Protein AF-F2L0F5-F1 (afdb_monomer_lite)

pLDDT: mean 78.63, std 13.1, range [31.91, 89.88]

Secondary structure (DSSP, 8-state):
---------SHHHHHHHHHHHHHHHHSSPPTT-EEEEEEEETTEEEEEEEEEE--SSTTPPPEEEEEEEEE-TTS-EEEEEE--

Radius of gyration: 13.54 Å; chains: 1; bounding box: 38×18×39 Å

Structure (mmCIF, N/CA/C/O backbone):
data_AF-F2L0F5-F1
#
_entry.id   AF-F2L0F5-F1
#
loop_
_atom_site.group_PDB
_atom_site.id
_atom_site.type_symbol
_atom_site.label_atom_id
_atom_site.label_alt_id
_atom_site.label_comp_id
_atom_site.label_asym_id
_atom_site.label_entity_id
_atom_site.label_seq_id
_atom_site.pdbx_PDB_ins_code
_atom_site.Cartn_x
_ato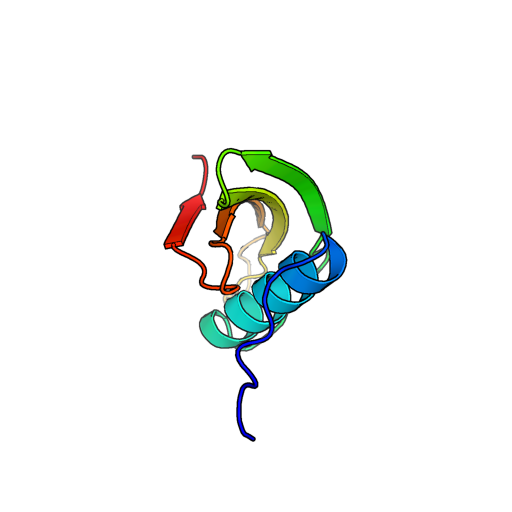m_site.Cartn_y
_atom_site.Cartn_z
_atom_site.occupancy
_atom_site.B_iso_or_equiv
_atom_site.auth_seq_id
_atom_site.auth_comp_id
_atom_site.auth_asym_id
_atom_site.auth_atom_id
_atom_site.pdbx_PDB_model_num
ATOM 1 N N . MET A 1 1 ? -20.793 2.392 -11.112 1.00 40.12 1 MET A N 1
ATOM 2 C CA . MET A 1 1 ? -20.267 1.536 -10.030 1.00 40.12 1 MET A CA 1
ATOM 3 C C . MET A 1 1 ? -20.196 2.414 -8.790 1.00 40.12 1 MET A C 1
ATOM 5 O O . MET A 1 1 ? -19.403 3.344 -8.765 1.00 40.12 1 MET A O 1
ATOM 9 N N . GLN A 1 2 ? -21.142 2.254 -7.867 1.00 31.91 2 GLN A N 1
ATOM 10 C CA . GLN A 1 2 ? -21.273 3.109 -6.686 1.00 31.91 2 GLN A CA 1
ATOM 11 C C . GLN A 1 2 ? -20.243 2.619 -5.661 1.00 31.91 2 GLN A C 1
ATOM 13 O O . GLN A 1 2 ? -20.306 1.467 -5.240 1.00 31.91 2 GLN A O 1
ATOM 18 N N . LEU A 1 3 ? -19.243 3.443 -5.338 1.00 45.19 3 LEU A N 1
ATOM 19 C CA . LEU A 1 3 ? -18.340 3.182 -4.218 1.00 45.19 3 LEU A CA 1
ATOM 20 C C . LEU A 1 3 ? -19.192 3.272 -2.954 1.00 45.19 3 LEU A C 1
ATOM 22 O O . LEU A 1 3 ? -19.514 4.365 -2.501 1.00 45.19 3 LEU A O 1
ATOM 26 N N . VAL A 1 4 ? -19.623 2.123 -2.440 1.00 48.88 4 VAL A N 1
ATOM 27 C CA . VAL A 1 4 ? -20.169 2.042 -1.089 1.00 48.88 4 VAL A CA 1
ATOM 28 C C . VAL A 1 4 ? -19.027 2.485 -0.179 1.00 48.88 4 VAL A C 1
ATOM 30 O O . VAL A 1 4 ? -17.986 1.827 -0.150 1.00 48.88 4 VAL A O 1
ATOM 33 N N . GLU A 1 5 ? -19.176 3.638 0.476 1.00 48.62 5 GLU A N 1
ATOM 34 C CA . GLU A 1 5 ? -18.276 4.109 1.534 1.00 48.62 5 GLU A CA 1
ATOM 35 C C . GLU A 1 5 ? -18.420 3.158 2.734 1.00 48.62 5 GLU A C 1
ATOM 37 O O . GLU A 1 5 ? -19.066 3.468 3.728 1.00 48.62 5 GLU A O 1
ATOM 42 N N . GLY A 1 6 ? -17.901 1.937 2.597 1.00 55.91 6 GLY A N 1
ATOM 43 C CA . GLY A 1 6 ? -17.702 1.028 3.713 1.00 55.91 6 GLY A CA 1
ATOM 44 C C . GLY A 1 6 ? -16.530 1.533 4.543 1.00 55.91 6 GLY A C 1
ATOM 45 O O . GLY A 1 6 ? -15.503 1.926 3.988 1.00 55.91 6 GLY A O 1
ATOM 46 N N . GLU A 1 7 ? -16.691 1.545 5.861 1.00 62.66 7 GLU A N 1
ATOM 47 C CA . GLU A 1 7 ? -15.604 1.863 6.784 1.00 62.66 7 GLU A CA 1
ATOM 48 C C . GLU A 1 7 ? -14.433 0.883 6.602 1.00 62.66 7 GLU A C 1
ATOM 50 O O . GLU A 1 7 ? -14.621 -0.302 6.310 1.00 62.66 7 GLU A O 1
ATOM 55 N N . CYS A 1 8 ? -13.205 1.365 6.795 1.00 69.94 8 CYS A N 1
ATOM 56 C CA . CYS A 1 8 ? -12.004 0.529 6.753 1.00 69.94 8 CYS A CA 1
ATOM 57 C C . CYS A 1 8 ? -11.845 -0.209 8.086 1.00 69.94 8 CYS A C 1
ATOM 59 O O . CYS A 1 8 ? -11.120 0.230 8.987 1.00 69.94 8 CYS A O 1
ATOM 61 N N . VAL A 1 9 ? -12.565 -1.327 8.211 1.00 71.00 9 VAL A N 1
ATOM 62 C CA . VAL A 1 9 ? -12.628 -2.124 9.445 1.00 71.00 9 VAL A CA 1
ATOM 63 C C . VAL A 1 9 ? -11.354 -2.951 9.659 1.00 71.00 9 VAL A C 1
ATOM 65 O O . VAL A 1 9 ? -10.919 -3.113 10.798 1.00 71.00 9 VAL A O 1
ATOM 68 N N . ASP A 1 10 ? -10.722 -3.431 8.581 1.00 80.31 10 ASP A N 1
ATOM 69 C CA . ASP A 1 10 ? -9.563 -4.326 8.628 1.00 80.31 10 ASP A CA 1
ATOM 70 C C . ASP A 1 10 ? -8.425 -3.939 7.658 1.00 80.31 10 ASP A C 1
ATOM 72 O O . ASP A 1 10 ? -8.562 -3.110 6.755 1.00 80.31 10 ASP A O 1
ATOM 76 N N . VAL A 1 11 ? -7.258 -4.568 7.847 1.00 82.44 11 VAL A N 1
ATOM 77 C CA . VAL A 1 11 ? -6.062 -4.345 7.011 1.00 82.44 11 VAL A CA 1
ATOM 78 C C . VAL A 1 11 ? -6.317 -4.740 5.551 1.00 82.44 11 VAL A C 1
ATOM 80 O O . VAL A 1 11 ? -5.736 -4.148 4.639 1.00 82.44 11 VAL A O 1
ATOM 83 N N . ALA A 1 12 ? -7.189 -5.722 5.303 1.00 83.94 12 ALA A N 1
ATOM 84 C CA . ALA A 1 12 ? -7.513 -6.183 3.958 1.00 83.94 12 ALA A CA 1
ATOM 85 C C . ALA A 1 12 ? -8.280 -5.118 3.159 1.00 83.94 12 ALA A C 1
ATOM 87 O O . ALA A 1 12 ? -7.912 -4.845 2.013 1.00 83.94 12 ALA A O 1
ATOM 88 N N . ALA A 1 13 ? -9.272 -4.463 3.767 1.00 84.06 13 ALA A N 1
ATOM 89 C CA . ALA A 1 13 ? -10.013 -3.353 3.176 1.00 84.06 13 ALA A CA 1
ATOM 90 C C . ALA A 1 13 ? -9.087 -2.174 2.854 1.00 84.06 13 ALA A C 1
ATOM 92 O O . ALA A 1 13 ? -9.100 -1.659 1.731 1.00 84.06 13 ALA A O 1
ATOM 93 N N . VAL A 1 14 ? -8.208 -1.810 3.793 1.00 85.62 14 VAL A N 1
ATOM 94 C CA . VAL A 1 14 ? -7.207 -0.751 3.588 1.00 85.62 14 VAL A CA 1
ATOM 95 C C . VAL A 1 14 ? -6.257 -1.108 2.437 1.00 85.62 14 VAL A C 1
ATOM 97 O O . VAL A 1 14 ? -5.992 -0.288 1.556 1.00 85.62 14 VAL A O 1
ATOM 100 N N . THR A 1 15 ? -5.792 -2.359 2.389 1.00 86.88 15 THR A N 1
ATOM 101 C CA . THR A 1 15 ? -4.908 -2.859 1.326 1.00 86.88 15 THR A CA 1
ATOM 102 C C . THR A 1 15 ? -5.582 -2.808 -0.040 1.00 86.88 15 THR A C 1
ATOM 104 O O . THR A 1 15 ? -4.971 -2.364 -1.013 1.00 86.88 15 THR A O 1
ATOM 107 N N . LEU A 1 16 ? -6.836 -3.260 -0.133 1.00 87.25 16 LEU A N 1
ATOM 108 C CA . LEU A 1 16 ? -7.603 -3.223 -1.374 1.00 87.25 16 LEU A CA 1
ATOM 109 C C . LEU A 1 16 ? -7.757 -1.782 -1.863 1.00 87.25 16 LEU A C 1
ATOM 111 O O . LEU A 1 16 ? -7.531 -1.504 -3.039 1.00 87.25 16 LEU A O 1
ATOM 115 N N . ARG A 1 17 ? -8.064 -0.857 -0.949 1.00 85.94 17 ARG A N 1
ATOM 116 C CA . ARG A 1 17 ? -8.230 0.554 -1.285 1.00 85.94 17 ARG A CA 1
ATOM 117 C C . ARG A 1 17 ? -6.945 1.186 -1.808 1.00 85.94 17 ARG A C 1
ATOM 119 O O . ARG A 1 17 ? -6.988 1.871 -2.828 1.00 85.94 17 ARG A O 1
ATOM 126 N N . LEU A 1 18 ? -5.812 0.908 -1.163 1.00 86.00 18 LEU A N 1
ATOM 127 C CA . LEU A 1 18 ? -4.497 1.367 -1.616 1.00 86.00 18 LEU A CA 1
ATOM 128 C C . LEU A 1 18 ? -4.138 0.803 -2.993 1.00 86.00 18 LEU A C 1
ATOM 130 O O . LEU A 1 18 ? -3.700 1.557 -3.859 1.00 86.00 18 LEU A O 1
ATOM 134 N N . LYS A 1 19 ? -4.391 -0.492 -3.233 1.00 87.44 19 LYS A N 1
ATOM 135 C CA . LYS A 1 19 ? -4.193 -1.113 -4.553 1.00 87.44 19 LYS A CA 1
ATOM 136 C C . LYS A 1 19 ? -5.009 -0.408 -5.630 1.00 87.44 19 LYS A C 1
ATOM 138 O O . LYS A 1 19 ? -4.457 -0.033 -6.660 1.00 87.44 19 LYS A O 1
ATOM 143 N N . THR A 1 20 ? -6.305 -0.210 -5.387 1.00 86.94 20 THR A N 1
ATOM 144 C CA . THR A 1 20 ? -7.195 0.461 -6.340 1.00 86.94 20 THR A CA 1
ATOM 145 C C . THR A 1 20 ? -6.746 1.891 -6.611 1.00 86.94 20 THR A C 1
ATOM 147 O O . THR A 1 20 ? -6.707 2.297 -7.767 1.00 86.94 20 THR A O 1
ATOM 150 N N . TYR A 1 21 ? -6.373 2.642 -5.575 1.00 85.56 21 TYR A N 1
ATOM 151 C CA . TYR A 1 21 ? -5.914 4.021 -5.724 1.00 85.56 21 TYR A CA 1
ATOM 152 C C . TYR A 1 21 ? -4.639 4.125 -6.562 1.00 85.56 21 TYR A C 1
ATOM 154 O O . TYR A 1 21 ? -4.598 4.875 -7.533 1.00 85.56 21 TYR A O 1
ATOM 162 N N . ILE A 1 22 ? -3.619 3.324 -6.250 1.00 82.69 22 ILE A N 1
ATOM 163 C CA . ILE A 1 22 ? -2.353 3.334 -6.996 1.00 82.69 22 ILE A CA 1
ATOM 164 C C . ILE A 1 22 ? -2.582 2.900 -8.442 1.00 82.69 22 ILE A C 1
ATOM 166 O O . ILE A 1 22 ? -2.062 3.523 -9.366 1.00 82.69 22 ILE A O 1
ATOM 170 N N . GLN A 1 23 ? -3.421 1.886 -8.655 1.00 85.44 23 GLN A N 1
ATOM 171 C CA . GLN A 1 23 ? -3.807 1.467 -9.996 1.00 85.44 23 GLN A CA 1
ATOM 172 C C . GLN A 1 23 ? -4.537 2.578 -10.766 1.00 85.44 23 GLN A C 1
ATOM 174 O O . GLN A 1 23 ? -4.324 2.715 -11.966 1.00 85.44 23 GLN A O 1
ATOM 179 N N . GLN A 1 24 ? -5.370 3.385 -10.105 1.00 84.38 24 GLN A N 1
ATOM 180 C CA . GLN A 1 24 ? -6.040 4.530 -10.729 1.00 84.38 24 GLN A CA 1
ATOM 181 C C . GLN A 1 24 ? -5.071 5.670 -11.067 1.00 84.38 24 GLN A C 1
ATOM 183 O O . GLN A 1 24 ? -5.253 6.316 -12.093 1.00 84.38 24 GLN A O 1
ATOM 188 N N . MET A 1 25 ? -4.044 5.907 -10.245 1.00 77.44 25 MET A N 1
ATOM 189 C CA . MET A 1 25 ? -3.046 6.951 -10.512 1.00 77.44 25 MET A CA 1
ATOM 190 C C . MET A 1 25 ? -2.078 6.574 -11.636 1.00 77.44 25 MET A C 1
ATOM 192 O O . MET A 1 25 ? -1.755 7.407 -12.477 1.00 77.44 25 MET A O 1
ATOM 196 N N . VAL A 1 26 ? -1.593 5.331 -11.634 1.00 76.44 26 VAL A N 1
ATOM 197 C CA . VAL A 1 26 ? -0.522 4.874 -12.538 1.00 76.44 26 VAL A CA 1
ATOM 198 C C . VAL A 1 26 ? -1.088 4.148 -13.772 1.00 76.44 26 VAL A C 1
ATOM 200 O O . VAL A 1 26 ? -0.385 3.926 -14.752 1.00 76.44 26 VAL A O 1
ATOM 203 N N . GLY A 1 27 ? -2.373 3.784 -13.756 1.00 79.81 27 GLY A N 1
ATOM 204 C CA . GLY A 1 27 ? -3.060 3.054 -14.829 1.00 79.81 27 GLY A CA 1
ATOM 205 C C . GLY A 1 27 ? -2.896 1.529 -14.764 1.00 79.81 27 GLY A C 1
ATOM 206 O O . GLY A 1 27 ? -3.615 0.801 -15.445 1.00 79.81 27 GLY A O 1
ATOM 207 N N . PHE A 1 28 ? -1.994 1.023 -13.922 1.00 82.69 28 PHE A N 1
ATOM 208 C CA . PHE A 1 28 ? -1.789 -0.401 -13.663 1.00 82.69 28 PHE A CA 1
ATOM 209 C C . PHE A 1 28 ? -1.357 -0.620 -12.211 1.00 82.69 28 PHE A C 1
ATOM 211 O O . PHE A 1 28 ? -0.855 0.295 -11.562 1.00 82.69 28 PHE A O 1
ATOM 218 N N . LEU A 1 29 ? -1.554 -1.834 -11.688 1.00 82.38 29 LEU A N 1
ATOM 219 C CA . LEU A 1 29 ? -1.036 -2.191 -10.369 1.00 82.38 29 LEU A CA 1
ATOM 220 C C . LEU A 1 29 ? 0.470 -2.472 -10.486 1.00 82.38 29 LEU A C 1
ATOM 222 O O . LEU A 1 29 ? 0.839 -3.395 -11.220 1.00 82.38 29 LEU A O 1
ATOM 226 N N . PRO A 1 30 ? 1.341 -1.729 -9.780 1.00 84.75 30 PRO A N 1
ATOM 227 C CA . PRO A 1 30 ? 2.771 -1.954 -9.862 1.00 84.75 30 PRO A CA 1
ATOM 228 C C . PRO A 1 30 ? 3.147 -3.381 -9.436 1.00 84.75 30 PRO A C 1
ATOM 230 O O . PRO A 1 30 ? 2.563 -3.922 -8.486 1.00 84.75 30 PRO A O 1
ATOM 233 N N . PRO A 1 31 ? 4.119 -4.014 -10.112 1.00 83.88 31 PRO A N 1
ATOM 234 C CA . PRO A 1 31 ? 4.585 -5.339 -9.737 1.00 83.88 31 PRO A CA 1
ATOM 235 C C . PRO A 1 31 ? 5.130 -5.367 -8.305 1.00 83.88 31 PRO A C 1
ATOM 237 O O . PRO A 1 31 ? 5.643 -4.377 -7.781 1.00 83.88 31 PRO A O 1
ATOM 240 N N . ASN A 1 32 ? 5.018 -6.534 -7.668 1.00 85.75 32 ASN A N 1
ATO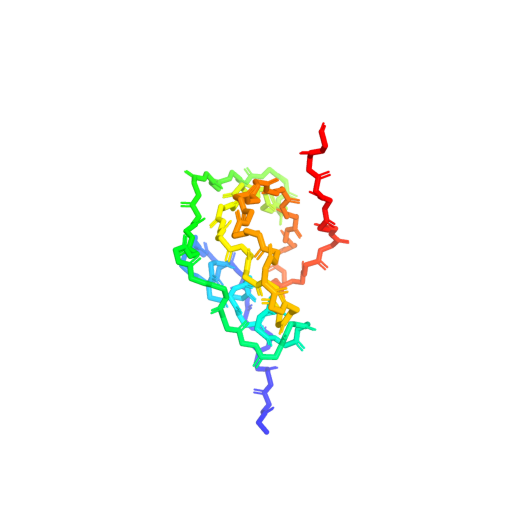M 241 C CA . ASN A 1 32 ? 5.436 -6.771 -6.282 1.00 85.75 32 ASN A CA 1
ATOM 242 C C . ASN A 1 32 ? 4.808 -5.823 -5.249 1.00 85.75 32 ASN A C 1
ATOM 244 O O . ASN A 1 32 ? 5.376 -5.637 -4.171 1.00 85.75 32 ASN A O 1
ATOM 248 N N . PHE A 1 33 ? 3.634 -5.257 -5.545 1.00 88.38 33 PHE A N 1
ATOM 249 C CA . PHE A 1 33 ? 2.884 -4.490 -4.562 1.00 88.38 33 PHE A CA 1
ATOM 250 C C . PHE A 1 33 ? 2.578 -5.335 -3.320 1.00 88.38 33 PHE A C 1
ATOM 252 O O . PHE A 1 33 ? 1.876 -6.350 -3.395 1.00 88.38 33 PHE A O 1
ATOM 259 N N . ARG A 1 34 ? 3.053 -4.877 -2.162 1.00 87.56 34 ARG A N 1
ATOM 260 C CA . ARG A 1 34 ? 2.799 -5.487 -0.856 1.00 87.56 34 ARG A CA 1
ATOM 261 C C . ARG A 1 34 ? 2.674 -4.422 0.225 1.00 87.56 34 ARG A C 1
ATOM 263 O O . ARG A 1 34 ? 3.415 -3.443 0.236 1.00 87.56 34 ARG A O 1
ATOM 270 N N . VAL A 1 35 ? 1.755 -4.655 1.156 1.00 89.06 35 VAL A N 1
ATOM 271 C CA . VAL A 1 35 ? 1.703 -3.920 2.422 1.00 89.06 35 VAL A CA 1
ATOM 272 C C . VAL A 1 35 ? 2.716 -4.567 3.356 1.00 89.06 35 VAL A C 1
ATOM 274 O O . VAL A 1 35 ? 2.650 -5.769 3.604 1.00 89.06 35 VAL A O 1
ATOM 277 N N . VAL A 1 36 ? 3.686 -3.780 3.808 1.00 89.88 36 VAL A N 1
ATOM 278 C CA . VAL A 1 36 ? 4.762 -4.216 4.706 1.00 89.88 36 VAL A CA 1
ATOM 279 C C . VAL A 1 36 ? 4.308 -4.110 6.155 1.00 89.88 36 VAL A C 1
ATOM 281 O O . VAL A 1 36 ? 4.548 -5.015 6.950 1.00 89.88 36 VAL A O 1
ATOM 284 N N . LYS A 1 37 ? 3.625 -3.013 6.488 1.00 89.25 37 LYS A N 1
ATOM 285 C CA . LYS A 1 37 ? 3.172 -2.710 7.842 1.00 89.25 37 LYS A CA 1
ATOM 286 C C . LYS A 1 37 ? 1.884 -1.900 7.778 1.00 89.25 37 LYS A C 1
ATOM 288 O O . LYS A 1 37 ? 1.742 -1.053 6.904 1.00 89.25 37 LYS A O 1
ATOM 293 N N . ALA A 1 38 ? 0.953 -2.152 8.689 1.00 87.69 38 ALA A N 1
ATOM 294 C CA . ALA A 1 38 ? -0.255 -1.351 8.844 1.00 87.69 38 ALA A CA 1
ATOM 295 C C . ALA A 1 38 ? -0.531 -1.157 10.336 1.00 87.69 38 ALA A C 1
ATOM 297 O O . ALA A 1 38 ? -0.721 -2.130 11.063 1.00 87.69 38 ALA A O 1
ATOM 298 N N . GLU A 1 39 ? -0.538 0.092 10.784 1.00 88.69 39 GLU A N 1
ATOM 299 C CA . GLU A 1 39 ? -0.809 0.473 12.170 1.00 88.69 39 GLU A CA 1
ATOM 300 C C . GLU A 1 39 ? -2.008 1.412 12.214 1.00 88.69 39 GLU A C 1
ATOM 302 O O . GLU A 1 39 ? -2.127 2.308 11.381 1.00 88.69 39 GLU A O 1
ATOM 307 N N . LYS A 1 40 ? -2.901 1.211 13.183 1.00 86.25 40 LYS A N 1
ATOM 308 C CA . LYS A 1 40 ? -4.063 2.074 13.400 1.00 86.25 40 LYS A CA 1
ATOM 309 C C . LYS A 1 40 ? -3.828 2.933 14.636 1.00 86.25 40 LYS A C 1
ATOM 311 O O . LYS A 1 40 ? -3.582 2.396 15.712 1.00 86.25 40 LYS A O 1
ATOM 316 N N . ASP A 1 41 ? -3.943 4.245 14.480 1.00 83.75 41 ASP A N 1
ATOM 317 C CA . ASP A 1 41 ? -3.788 5.238 15.539 1.00 83.75 41 ASP A CA 1
ATOM 318 C C . ASP A 1 41 ? -4.930 6.261 15.450 1.00 83.75 41 ASP A C 1
ATOM 320 O O . ASP A 1 41 ? -5.103 6.918 14.425 1.00 83.75 41 ASP A O 1
ATOM 324 N N . GLY A 1 42 ? -5.766 6.346 16.489 1.00 77.06 42 GLY A N 1
ATOM 325 C CA . GLY A 1 42 ? -6.831 7.356 16.579 1.00 77.06 42 GLY A CA 1
ATOM 326 C C . GLY A 1 42 ? -7.819 7.405 15.401 1.00 77.06 42 GLY A C 1
ATOM 327 O O . GLY A 1 42 ? -8.264 8.486 15.038 1.00 77.06 42 GLY A O 1
ATOM 328 N N . GLY A 1 43 ? -8.136 6.263 14.776 1.00 79.69 43 GLY A N 1
ATOM 329 C CA . GLY A 1 43 ? -9.033 6.196 13.607 1.00 79.69 43 GLY A CA 1
ATOM 330 C C . GLY A 1 43 ? -8.334 6.365 12.251 1.00 79.69 43 GLY A C 1
ATOM 331 O O . GLY A 1 43 ? -8.962 6.174 11.214 1.00 79.69 43 GLY A O 1
ATOM 332 N N . VAL A 1 44 ? -7.026 6.631 12.242 1.00 85.19 44 VAL A N 1
ATOM 333 C CA . VAL A 1 44 ? -6.201 6.721 11.032 1.00 85.19 44 VAL A CA 1
ATOM 334 C C . VAL A 1 44 ? -5.298 5.495 10.923 1.00 85.19 44 VAL A C 1
ATOM 336 O O . VAL A 1 44 ? -4.627 5.101 11.873 1.00 85.19 44 VAL A O 1
ATOM 339 N N . TRP A 1 45 ? -5.252 4.896 9.742 1.00 88.25 45 TRP A N 1
ATOM 340 C CA . TRP A 1 45 ? -4.315 3.845 9.378 1.00 88.25 45 TRP A CA 1
ATOM 341 C C . TRP A 1 45 ? -3.055 4.452 8.762 1.00 88.25 45 TRP A C 1
ATOM 343 O O . TRP A 1 45 ? -3.126 5.158 7.760 1.00 88.25 45 TRP A O 1
ATOM 353 N N . LYS A 1 46 ? -1.890 4.152 9.330 1.00 89.81 46 LYS A N 1
ATOM 354 C CA . LYS A 1 46 ? -0.574 4.388 8.727 1.00 89.81 46 LYS A CA 1
ATOM 355 C C . LYS A 1 46 ? -0.101 3.082 8.106 1.00 89.81 46 LYS A C 1
ATOM 357 O O . LYS A 1 46 ? 0.062 2.085 8.806 1.00 89.81 46 LYS A O 1
ATOM 362 N N . VAL A 1 47 ? 0.087 3.078 6.793 1.00 89.25 47 VAL A N 1
ATOM 363 C CA . VAL A 1 47 ? 0.392 1.875 6.020 1.00 89.25 47 VAL A CA 1
ATOM 364 C C . VAL A 1 47 ? 1.693 2.061 5.267 1.00 89.25 47 VAL A C 1
ATOM 366 O O . VAL A 1 47 ? 1.811 2.935 4.415 1.00 89.25 47 VAL A O 1
ATOM 369 N N . GLU A 1 48 ? 2.662 1.206 5.551 1.00 89.44 48 GLU A N 1
ATOM 370 C CA . GLU A 1 48 ? 3.893 1.109 4.783 1.00 89.44 48 GLU A CA 1
ATOM 371 C C . GLU A 1 48 ? 3.679 0.144 3.626 1.00 89.44 48 GLU A C 1
ATOM 373 O O . GLU A 1 48 ? 3.294 -1.016 3.816 1.00 89.44 48 GLU A O 1
ATOM 378 N N . ILE A 1 49 ? 3.941 0.617 2.416 1.00 89.44 49 ILE A N 1
ATOM 379 C CA . ILE A 1 49 ? 3.798 -0.161 1.196 1.00 89.44 49 ILE A CA 1
ATOM 380 C C . ILE A 1 49 ? 5.117 -0.227 0.450 1.00 89.44 49 ILE A C 1
ATOM 382 O O . ILE A 1 49 ? 5.941 0.685 0.483 1.00 89.44 49 ILE A O 1
ATOM 386 N N . TYR A 1 50 ? 5.292 -1.337 -0.247 1.00 89.38 50 TYR A N 1
ATOM 387 C CA . TYR A 1 50 ? 6.421 -1.580 -1.116 1.00 89.38 50 TYR A CA 1
ATOM 388 C C . TYR A 1 50 ? 5.911 -2.001 -2.481 1.00 89.38 50 TYR A C 1
ATOM 390 O O . TYR A 1 50 ? 4.999 -2.825 -2.572 1.00 89.38 50 TYR A O 1
ATOM 398 N N . PHE A 1 51 ? 6.525 -1.483 -3.535 1.00 88.06 51 PHE A N 1
ATOM 399 C CA . PHE A 1 51 ? 6.287 -1.956 -4.889 1.00 88.06 51 PHE A CA 1
ATOM 400 C C . PHE A 1 51 ? 7.464 -1.642 -5.806 1.00 88.06 51 PHE A C 1
ATOM 402 O O . PHE A 1 51 ? 8.336 -0.839 -5.481 1.00 88.06 51 PHE A O 1
ATOM 409 N N . VAL A 1 52 ? 7.482 -2.283 -6.971 1.00 86.50 52 VAL A N 1
ATOM 410 C CA . VAL A 1 52 ? 8.465 -2.015 -8.017 1.00 86.50 52 VAL A CA 1
ATOM 411 C C . VAL A 1 52 ? 7.817 -1.139 -9.080 1.00 86.50 52 VAL A C 1
ATOM 413 O O . VAL A 1 52 ? 6.815 -1.515 -9.684 1.00 86.50 52 VAL A O 1
ATOM 416 N N . TYR A 1 53 ? 8.399 0.029 -9.321 1.00 82.56 53 TYR A N 1
ATOM 417 C CA . TYR A 1 53 ? 8.027 0.897 -10.424 1.00 82.56 53 TYR A CA 1
ATOM 418 C C . TYR A 1 53 ? 8.854 0.552 -11.659 1.00 82.56 53 TYR A C 1
ATOM 420 O O . TYR A 1 53 ? 10.087 0.570 -11.628 1.00 82.56 53 TYR A O 1
ATOM 428 N N . ILE A 1 54 ? 8.162 0.251 -12.755 1.00 78.69 54 ILE A N 1
ATOM 429 C CA . ILE A 1 54 ? 8.775 0.003 -14.058 1.00 78.69 54 ILE A CA 1
ATOM 430 C C . ILE A 1 54 ? 8.418 1.176 -14.962 1.00 78.69 54 ILE A C 1
ATOM 432 O O . ILE A 1 54 ? 7.245 1.440 -15.218 1.00 78.69 54 ILE A O 1
ATOM 436 N N . SER A 1 55 ? 9.442 1.883 -15.434 1.00 72.69 55 SER A N 1
ATOM 437 C CA . SER A 1 55 ? 9.275 2.965 -16.399 1.00 72.69 55 SER A CA 1
ATOM 438 C C . SER A 1 55 ? 8.946 2.403 -17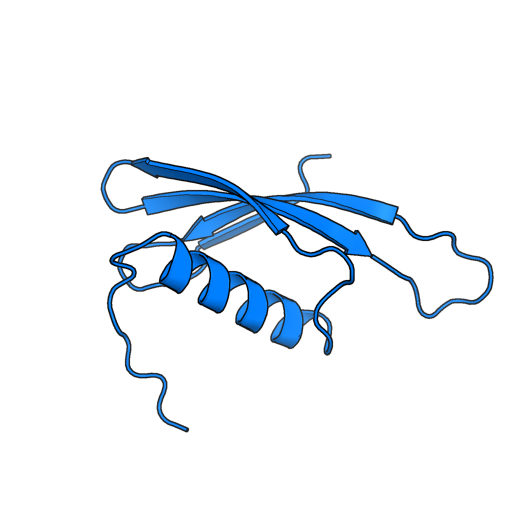.782 1.00 72.69 55 SER A C 1
ATOM 440 O O . SER A 1 55 ? 9.513 1.396 -18.198 1.00 72.69 55 SER A O 1
ATOM 442 N N . ALA A 1 56 ? 8.085 3.097 -18.527 1.00 72.69 56 ALA A N 1
ATOM 443 C CA . ALA A 1 56 ? 7.840 2.799 -19.939 1.00 72.69 56 ALA A CA 1
ATOM 444 C C . ALA A 1 56 ? 9.015 3.211 -20.852 1.00 72.69 56 ALA A C 1
ATOM 446 O O . ALA A 1 56 ? 9.060 2.832 -22.021 1.00 72.69 56 ALA A O 1
ATOM 447 N N . VAL A 1 57 ? 9.965 3.998 -20.338 1.00 78.12 57 VAL A N 1
ATOM 448 C CA . VAL A 1 57 ? 11.143 4.439 -21.092 1.00 78.12 57 VAL A CA 1
ATOM 449 C C . VAL A 1 57 ? 12.164 3.303 -21.161 1.00 78.12 57 VAL A C 1
ATOM 451 O O . VAL A 1 57 ? 12.705 2.874 -20.140 1.00 78.12 57 VAL A O 1
ATOM 454 N N . LEU A 1 58 ? 12.449 2.845 -22.383 1.00 75.31 58 LEU A N 1
ATOM 455 C CA . LEU A 1 58 ? 13.462 1.829 -22.676 1.00 75.31 58 LEU A CA 1
ATOM 456 C C . LEU A 1 58 ? 14.823 2.216 -22.074 1.00 75.31 58 LEU A C 1
ATOM 458 O O . LEU A 1 58 ? 15.324 3.315 -22.297 1.00 75.31 58 LEU A O 1
ATOM 462 N N . GLY A 1 59 ? 15.415 1.295 -21.312 1.00 78.88 59 GLY A N 1
ATOM 463 C CA . GLY A 1 59 ? 16.716 1.481 -20.662 1.00 78.88 59 GLY A CA 1
ATOM 464 C C . GLY A 1 59 ? 16.667 2.085 -19.255 1.00 78.88 59 GLY A C 1
ATOM 465 O O . GLY A 1 59 ? 17.696 2.105 -18.585 1.00 78.88 59 GLY A O 1
ATOM 466 N N . VAL A 1 60 ? 15.503 2.527 -18.763 1.00 80.56 60 VAL A N 1
ATOM 467 C CA . VAL A 1 60 ? 15.363 2.922 -17.353 1.00 80.56 60 VAL A CA 1
ATOM 468 C C . VAL A 1 60 ? 15.162 1.664 -16.500 1.00 80.56 60 VAL A C 1
ATOM 470 O O . VAL A 1 60 ? 14.169 0.958 -16.696 1.00 80.56 60 VAL A O 1
ATOM 473 N N . PRO A 1 61 ? 16.072 1.357 -15.557 1.00 83.56 61 PRO A N 1
ATOM 474 C CA . PRO A 1 61 ? 15.939 0.171 -14.726 1.00 83.56 61 PRO A CA 1
ATOM 475 C C . PRO A 1 61 ? 14.730 0.290 -13.783 1.00 83.56 61 PRO A C 1
ATOM 477 O O . PRO A 1 61 ? 14.381 1.405 -13.370 1.00 83.56 61 PRO A O 1
ATOM 480 N N . PRO A 1 62 ? 14.106 -0.842 -13.407 1.00 84.88 62 PRO A N 1
ATOM 481 C CA . PRO A 1 62 ? 13.078 -0.863 -12.377 1.00 84.88 62 PRO A CA 1
ATOM 482 C C . PRO A 1 62 ? 13.587 -0.237 -11.078 1.00 84.88 62 PRO A C 1
ATOM 484 O O . PRO A 1 62 ? 14.741 -0.436 -10.693 1.00 84.88 62 PRO A O 1
ATOM 487 N N . ARG A 1 63 ? 12.717 0.503 -10.393 1.00 84.50 63 ARG A N 1
ATOM 488 C CA . ARG A 1 63 ? 13.014 1.108 -9.092 1.00 84.50 63 ARG A CA 1
ATOM 489 C C . ARG A 1 63 ? 12.150 0.480 -8.020 1.00 84.50 63 ARG A C 1
ATOM 491 O O . ARG A 1 63 ? 10.950 0.304 -8.209 1.00 84.50 63 ARG 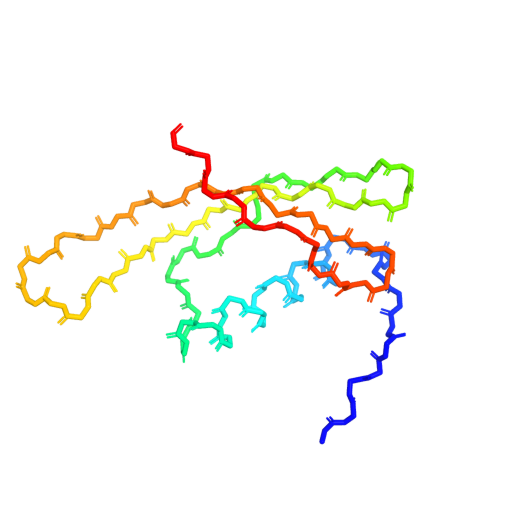A O 1
ATOM 498 N N . GLU A 1 64 ? 12.760 0.169 -6.890 1.00 85.88 64 GLU A N 1
ATOM 499 C CA . GLU A 1 64 ? 12.031 -0.254 -5.703 1.00 85.88 64 GLU A CA 1
ATOM 500 C C . GLU A 1 64 ? 11.563 0.978 -4.936 1.00 85.88 64 GLU A C 1
ATOM 502 O O . GLU A 1 64 ? 12.368 1.842 -4.594 1.00 85.88 64 GLU A O 1
ATOM 507 N N . ILE A 1 65 ? 10.262 1.057 -4.674 1.00 84.75 65 ILE A N 1
ATOM 508 C CA . ILE A 1 65 ? 9.640 2.171 -3.969 1.00 84.75 65 ILE A CA 1
ATOM 509 C C . ILE A 1 65 ? 9.111 1.662 -2.635 1.00 84.75 65 ILE A C 1
ATOM 511 O O . ILE A 1 65 ? 8.378 0.672 -2.571 1.00 84.75 65 ILE A O 1
ATOM 515 N N . LYS A 1 66 ? 9.495 2.363 -1.567 1.00 87.38 66 LYS A N 1
ATOM 516 C CA . LYS A 1 66 ? 8.927 2.240 -0.225 1.00 87.38 66 LYS A CA 1
ATOM 517 C C . LYS A 1 66 ? 8.209 3.541 0.087 1.00 87.38 66 LYS A C 1
ATOM 519 O O . LYS A 1 66 ? 8.813 4.608 0.028 1.00 87.38 66 LYS A O 1
ATOM 524 N N . ALA A 1 67 ? 6.929 3.454 0.405 1.00 84.12 67 ALA A N 1
ATOM 525 C CA . ALA A 1 67 ? 6.116 4.627 0.680 1.00 84.12 67 ALA A CA 1
ATOM 526 C C . ALA A 1 67 ? 5.247 4.408 1.909 1.00 84.12 67 ALA A C 1
ATOM 528 O O . ALA A 1 67 ? 4.905 3.275 2.255 1.00 84.12 67 ALA A O 1
ATOM 529 N N . VAL A 1 68 ? 4.882 5.512 2.553 1.00 87.81 68 VAL A N 1
ATOM 530 C CA . VAL A 1 68 ? 3.949 5.511 3.675 1.00 87.81 68 VAL A CA 1
ATOM 531 C C . VAL A 1 68 ? 2.681 6.212 3.221 1.00 87.81 68 VAL A C 1
ATOM 533 O O . VAL A 1 68 ? 2.720 7.354 2.763 1.00 87.81 68 VAL A O 1
ATOM 536 N N . ALA A 1 69 ? 1.562 5.509 3.335 1.00 86.88 69 ALA A N 1
ATOM 537 C CA . ALA A 1 69 ? 0.243 6.021 3.024 1.00 86.88 69 ALA A CA 1
ATOM 538 C C . ALA A 1 69 ? -0.587 6.133 4.302 1.00 86.88 69 ALA A C 1
ATOM 540 O O . ALA A 1 69 ? -0.586 5.229 5.139 1.00 86.88 69 ALA A O 1
ATOM 541 N N . THR A 1 70 ? -1.317 7.231 4.445 1.00 87.19 70 THR A N 1
ATOM 542 C CA . THR A 1 70 ? -2.293 7.408 5.522 1.00 87.19 70 THR A CA 1
ATOM 543 C C . THR A 1 70 ? -3.703 7.208 4.985 1.00 87.19 70 THR A C 1
ATOM 545 O O . THR A 1 70 ? -4.051 7.742 3.935 1.00 87.19 70 THR A O 1
ATOM 548 N N . VAL A 1 71 ? -4.519 6.422 5.684 1.00 86.38 71 VAL A N 1
ATOM 549 C CA . VAL A 1 71 ? -5.906 6.123 5.306 1.00 86.38 71 VAL A CA 1
ATOM 550 C C . VAL A 1 71 ? -6.820 6.426 6.486 1.00 86.38 71 VAL A C 1
ATOM 552 O O . VAL A 1 71 ? -6.556 5.971 7.593 1.00 86.38 71 VAL A O 1
ATOM 555 N N . ASP A 1 72 ? -7.873 7.208 6.281 1.00 84.81 72 ASP A N 1
ATOM 556 C CA . ASP A 1 72 ? -8.847 7.503 7.334 1.00 84.81 72 ASP A CA 1
ATOM 557 C C . ASP A 1 72 ? -9.814 6.328 7.594 1.00 84.81 72 ASP A C 1
ATOM 559 O O . ASP A 1 72 ? -9.823 5.306 6.899 1.00 84.81 72 ASP A O 1
ATOM 563 N N . GLU A 1 73 ? -10.665 6.481 8.607 1.00 80.00 73 GLU A N 1
ATOM 564 C CA . GLU A 1 73 ? -11.711 5.515 8.968 1.00 80.00 73 GLU A CA 1
ATOM 565 C C . GLU A 1 73 ? -12.731 5.257 7.842 1.00 80.00 73 GLU A C 1
ATOM 567 O O . GLU A 1 73 ? -13.327 4.181 7.775 1.00 80.00 73 GLU A O 1
ATOM 572 N N . LYS A 1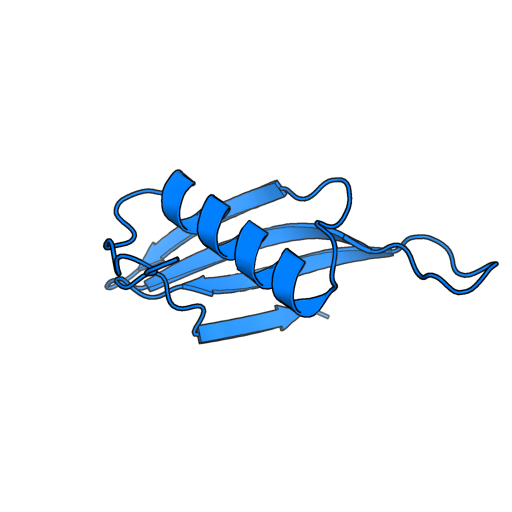 74 ? -12.865 6.200 6.902 1.00 79.81 74 LYS A N 1
ATOM 573 C CA . LYS A 1 74 ? -13.747 6.134 5.727 1.00 79.81 74 LYS A CA 1
ATOM 574 C C . LYS A 1 74 ? -13.032 5.616 4.476 1.00 79.81 74 LYS A C 1
ATOM 576 O O . LYS A 1 74 ? -13.531 5.797 3.364 1.00 79.81 74 LYS A O 1
ATOM 581 N N . CYS A 1 75 ? -11.867 4.983 4.626 1.00 76.75 75 CYS A N 1
ATOM 582 C CA . CYS A 1 75 ? -11.060 4.472 3.517 1.00 76.75 75 CYS A CA 1
ATOM 583 C C . CYS A 1 75 ? -10.617 5.546 2.501 1.00 76.75 75 CYS A C 1
ATOM 585 O O . CYS A 1 75 ? -10.487 5.273 1.298 1.00 76.75 75 CYS A O 1
ATOM 587 N N . ARG A 1 76 ? -10.394 6.781 2.945 1.00 79.94 76 ARG A N 1
ATOM 588 C CA . ARG A 1 76 ? -9.856 7.872 2.127 1.00 79.94 76 ARG A CA 1
ATOM 589 C C . ARG A 1 76 ? -8.365 7.982 2.382 1.00 79.94 76 ARG A C 1
ATOM 591 O O . ARG A 1 76 ? -7.922 8.042 3.524 1.00 79.94 76 ARG A O 1
ATOM 598 N N . ILE A 1 77 ? -7.592 7.989 1.305 1.00 82.69 77 ILE A N 1
ATOM 599 C CA . ILE A 1 77 ? -6.139 8.123 1.380 1.00 82.69 77 ILE A CA 1
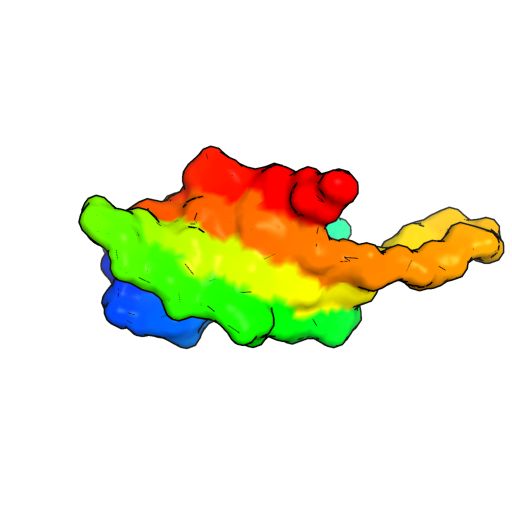ATOM 600 C C . ILE A 1 77 ? -5.835 9.611 1.553 1.00 82.69 77 ILE A C 1
ATOM 602 O O . ILE A 1 77 ? -6.214 10.412 0.701 1.00 82.69 77 ILE A O 1
ATOM 606 N N . LEU A 1 78 ? -5.230 9.973 2.683 1.00 78.88 78 LEU A N 1
ATOM 607 C CA . LEU A 1 78 ? -5.015 11.361 3.095 1.00 78.88 78 LEU A CA 1
ATOM 608 C C . LEU A 1 78 ? -3.683 11.918 2.585 1.00 78.88 78 LEU A C 1
ATOM 610 O O . LEU A 1 78 ? -3.628 13.070 2.165 1.00 78.88 78 LEU A O 1
ATOM 614 N N . ASP A 1 79 ? -2.614 11.122 2.616 1.00 68.69 79 ASP A N 1
ATOM 615 C CA . ASP A 1 79 ? -1.296 11.524 2.123 1.00 68.69 79 ASP A CA 1
ATOM 616 C C . ASP A 1 79 ? -0.509 10.287 1.654 1.00 68.69 79 ASP A C 1
ATOM 618 O O . ASP A 1 79 ? -0.536 9.232 2.296 1.00 68.69 79 ASP A O 1
ATOM 622 N N . TYR A 1 80 ? 0.171 10.423 0.518 1.00 63.84 80 TYR A N 1
ATOM 623 C CA . TYR A 1 80 ? 1.071 9.429 -0.056 1.00 63.84 80 TYR A CA 1
ATOM 624 C C . TYR A 1 80 ? 2.413 10.123 -0.272 1.00 63.84 80 TYR A C 1
ATOM 626 O O . TYR A 1 80 ? 2.610 10.807 -1.278 1.00 63.84 80 TYR A O 1
ATOM 634 N N . ARG A 1 81 ? 3.330 9.987 0.691 1.00 60.81 81 ARG A N 1
ATOM 635 C CA . ARG A 1 81 ? 4.693 10.511 0.546 1.00 60.81 81 ARG A CA 1
ATOM 636 C C . ARG A 1 81 ? 5.647 9.360 0.282 1.00 60.81 81 ARG A C 1
ATOM 638 O O . ARG A 1 81 ? 5.687 8.385 1.037 1.00 60.81 81 ARG A O 1
ATOM 645 N N . GLU A 1 82 ? 6.427 9.489 -0.785 1.00 53.66 82 GLU A N 1
ATOM 646 C CA . GLU A 1 82 ? 7.642 8.699 -0.947 1.00 53.66 82 GLU A CA 1
ATOM 647 C C . GLU A 1 82 ? 8.589 9.104 0.184 1.00 53.66 82 GLU A C 1
ATOM 649 O O . GLU A 1 82 ? 8.958 10.274 0.303 1.00 53.66 82 GLU A O 1
ATOM 654 N N . ALA A 1 83 ? 8.931 8.162 1.061 1.00 46.47 83 ALA A N 1
ATOM 655 C CA . ALA A 1 83 ? 10.020 8.378 1.999 1.00 46.47 83 ALA A CA 1
ATOM 656 C C . ALA A 1 83 ? 11.312 8.348 1.169 1.00 46.47 83 ALA A C 1
ATOM 658 O O . ALA A 1 83 ? 11.755 7.270 0.775 1.00 46.47 83 ALA A O 1
ATOM 659 N N . GLN A 1 84 ? 11.819 9.533 0.809 1.00 40.97 84 GLN A N 1
ATOM 660 C CA . GLN A 1 84 ? 13.109 9.712 0.133 1.00 40.97 84 GLN A CA 1
ATOM 661 C C . GLN A 1 84 ? 14.271 9.400 1.072 1.00 40.97 84 GLN A C 1
ATOM 663 O O . GLN A 1 84 ? 14.208 9.828 2.247 1.00 40.97 84 GLN A O 1
#

Foldseek 3Di:
DDPPLDFCPDPVLLLVLVQVVVCVVVVHRAAPWDWPDWDDDPQKIWTWIWGWDDDPDPPDDIDIFIWIWIAGRSRDTDDIDGPD

Organism: Thermoproteus uzoniensis (strain 768-20) (NCBI:txid999630)

Sequence (84 aa):
MQLVEGECVDVAAVTLRLKTYIQQMVGFLPPNFRVVKAEKDGGVWKVEIYFVYISAVLGVPPREIKAVATVDEKCRILDYREAQ